Protein AF-A0AAP3ENH7-F1 (afdb_monomer)

Nearest PDB structures (foldseek):
  4hjh-assembly1_A  TM=8.269E-01  e=4.170E-05  Brucella melitensis bv. 1 str. 16M
  4hjh-assembly2_B  TM=7.745E-01  e=3.632E-05  Brucella melitensis bv. 1 str. 16M
  3pdk-assembly1_B  TM=6.570E-01  e=1.194E-02  Bacillus anthracis
  6cnp-assembly2_B  TM=3.788E-01  e=6.364E+00  Homo sapiens
  3ke2-assembly1_A  TM=3.765E-01  e=8.985E+00  Shewa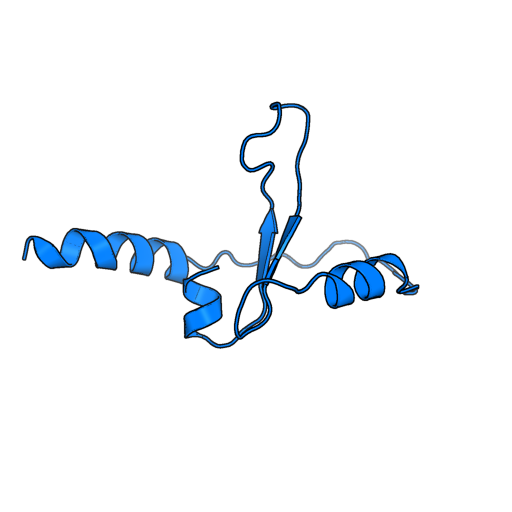nella amazonensis SB2B

Radius of gyration: 16.41 Å; Cα contacts (8 Å, |Δi|>4): 59; chains: 1; bounding box: 28×33×44 Å

Mean predicted aligned error: 4.05 Å

Solvent-accessible surface area (backbone atoms only — not comparable to full-atom values): 5103 Å² total; per-residue (Å²): 108,71,58,34,45,75,70,57,35,64,47,75,45,84,44,41,87,83,57,62,92,94,51,72,42,76,47,58,30,47,33,86,42,71,64,51,73,66,51,54,52,49,62,74,68,58,85,71,94,82,81,85,68,81,80,71,82,87,80,84,85,77,61,62,54,61,53,52,54,51,46,69,66,55,59,77,79,110

Organism: Escherichia coli (NCBI:txid562)

Foldseek 3Di:
DVVLLVVLHKDKDWAPDPDDPVDIDIFTAGNNGGDDPVSVVCVVPDDDDDDDDPPDDDDDDDCPVVVVVVCVVCVVVD

pLDDT: mean 94.98, std 4.75, range [61.94, 98.19]

Sequence (78 aa):
AYQSLQEKIPAIMVTGSHIPFDRNGLKFYHPDGEISKEDERQILQHESLFNITLPLPSLSVSQIASKNYIKRYTSLFK

Structure (mmCIF, N/CA/C/O backbone):
data_AF-A0AAP3ENH7-F1
#
_entry.id   AF-A0AAP3ENH7-F1
#
loop_
_atom_site.group_PDB
_atom_site.id
_atom_site.type_symbol
_atom_site.label_atom_id
_atom_site.label_alt_id
_atom_site.label_comp_id
_atom_site.label_asym_id
_atom_site.label_entity_id
_atom_site.label_seq_id
_atom_site.pdbx_PDB_ins_code
_atom_site.Cartn_x
_atom_site.Cartn_y
_atom_site.Cartn_z
_atom_site.occupancy
_atom_site.B_iso_or_equiv
_atom_site.auth_seq_id
_atom_site.auth_comp_id
_atom_site.auth_asym_id
_atom_site.auth_atom_id
_atom_site.pdbx_PDB_model_num
ATOM 1 N N . ALA A 1 1 ? -1.008 0.501 2.308 1.00 90.25 1 ALA A N 1
ATOM 2 C CA . ALA A 1 1 ? -0.552 -0.561 3.222 1.00 90.25 1 ALA A CA 1
ATOM 3 C C . ALA A 1 1 ? -1.388 -0.649 4.501 1.00 90.25 1 ALA A C 1
ATOM 5 O O . ALA A 1 1 ? -2.042 -1.652 4.700 1.00 90.25 1 ALA A O 1
ATOM 6 N N . TYR A 1 2 ? -1.438 0.369 5.372 1.00 96.12 2 TYR A N 1
ATOM 7 C CA . TYR A 1 2 ? -2.038 0.181 6.710 1.00 96.12 2 TYR A CA 1
ATOM 8 C C . TYR A 1 2 ? -3.481 -0.368 6.725 1.00 96.12 2 TYR A C 1
ATOM 10 O O . TYR A 1 2 ? -3.750 -1.316 7.453 1.00 96.12 2 TYR A O 1
ATOM 18 N N . GLN A 1 3 ? -4.389 0.169 5.899 1.00 97.38 3 GLN A N 1
ATOM 19 C CA . GLN A 1 3 ? -5.772 -0.329 5.839 1.00 97.38 3 GLN A CA 1
ATOM 20 C C . GLN A 1 3 ? -5.856 -1.813 5.454 1.00 97.38 3 GLN A C 1
ATOM 22 O O . GLN A 1 3 ? -6.614 -2.551 6.075 1.00 97.38 3 GLN A O 1
ATOM 27 N N . SER A 1 4 ? -5.078 -2.240 4.456 1.00 97.44 4 SER A N 1
ATOM 28 C CA . SER A 1 4 ? -5.090 -3.620 3.966 1.00 97.44 4 SER A CA 1
ATOM 29 C C . SER A 1 4 ? -4.482 -4.589 4.981 1.00 97.44 4 SER A C 1
ATOM 31 O O . SER A 1 4 ? -5.006 -5.679 5.171 1.00 97.44 4 SER A O 1
ATOM 33 N N . LEU A 1 5 ? -3.445 -4.158 5.710 1.00 97.12 5 LEU A N 1
ATOM 34 C CA . LEU A 1 5 ? -2.854 -4.927 6.812 1.00 97.12 5 LEU A CA 1
ATOM 35 C C . LEU A 1 5 ? -3.848 -5.154 7.962 1.00 97.12 5 LEU A C 1
ATOM 37 O O . LEU A 1 5 ? -3.856 -6.224 8.567 1.00 97.12 5 LEU A O 1
ATOM 41 N N . GLN A 1 6 ? -4.690 -4.160 8.269 1.00 97.00 6 GLN A N 1
ATOM 42 C CA . GLN A 1 6 ? -5.760 -4.307 9.265 1.00 97.00 6 GLN A CA 1
ATOM 43 C C . GLN A 1 6 ? -6.849 -5.278 8.791 1.00 97.00 6 GLN A C 1
ATOM 45 O O . GLN A 1 6 ? -7.345 -6.071 9.583 1.00 97.00 6 GLN A O 1
ATOM 50 N N . GLU A 1 7 ? -7.189 -5.244 7.501 1.00 97.31 7 GLU A N 1
ATOM 51 C CA . GLU A 1 7 ? -8.200 -6.121 6.891 1.00 97.31 7 GLU A CA 1
ATOM 52 C C . GLU A 1 7 ? -7.660 -7.508 6.508 1.00 97.31 7 GLU A C 1
ATOM 54 O O . GLU A 1 7 ? -8.431 -8.350 6.058 1.00 97.31 7 GLU A O 1
ATOM 59 N N . LYS A 1 8 ? -6.357 -7.766 6.699 1.00 97.81 8 LYS A N 1
ATOM 60 C CA . LYS A 1 8 ? -5.683 -9.010 6.292 1.00 97.81 8 LYS A CA 1
ATOM 61 C C . LYS A 1 8 ? -5.901 -9.344 4.812 1.00 97.81 8 LYS A C 1
ATOM 63 O O . LYS A 1 8 ? -6.120 -10.496 4.448 1.00 97.81 8 LYS A O 1
ATOM 68 N N . ILE A 1 9 ? -5.776 -8.333 3.954 1.00 97.31 9 ILE A N 1
ATOM 69 C CA . ILE A 1 9 ? -5.827 -8.479 2.494 1.00 97.31 9 ILE A CA 1
ATOM 70 C C . ILE A 1 9 ? -4.509 -8.011 1.856 1.00 97.31 9 ILE A C 1
ATOM 72 O O . ILE A 1 9 ? -3.885 -7.073 2.367 1.00 97.31 9 ILE A O 1
ATOM 76 N N . PRO A 1 10 ? -4.067 -8.631 0.745 1.00 97.94 10 PRO A N 1
ATOM 77 C CA . PRO A 1 10 ? -2.889 -8.171 0.021 1.00 97.94 10 PRO A CA 1
ATOM 78 C C . PRO A 1 10 ? -3.141 -6.796 -0.606 1.00 97.94 10 PRO A C 1
ATOM 80 O O . PRO A 1 10 ? -4.283 -6.407 -0.868 1.00 97.94 10 PRO A O 1
ATOM 83 N N . ALA A 1 11 ? -2.073 -6.048 -0.871 1.00 97.75 11 ALA A N 1
ATOM 84 C CA . ALA A 1 11 ? -2.186 -4.753 -1.529 1.00 97.75 11 ALA A CA 1
ATOM 85 C C . ALA A 1 11 ? -1.004 -4.444 -2.440 1.00 97.75 11 ALA A C 1
ATOM 87 O O . ALA A 1 11 ? 0.131 -4.845 -2.193 1.00 97.75 11 ALA A O 1
ATOM 88 N N . ILE A 1 12 ? -1.283 -3.638 -3.461 1.00 97.44 12 ILE A N 1
ATOM 89 C CA . ILE A 1 12 ? -0.282 -3.060 -4.352 1.00 97.44 12 ILE A CA 1
ATOM 90 C C . ILE A 1 12 ? -0.432 -1.544 -4.274 1.00 97.44 12 ILE A C 1
ATOM 92 O O . ILE A 1 12 ? -1.523 -1.006 -4.458 1.00 97.44 12 ILE A O 1
ATOM 96 N N . MET A 1 13 ? 0.656 -0.843 -3.977 1.00 96.94 13 MET A N 1
ATOM 97 C CA . MET A 1 13 ? 0.707 0.614 -3.994 1.00 96.94 13 MET A CA 1
ATOM 98 C C . MET A 1 13 ? 1.468 1.079 -5.232 1.00 96.94 13 MET A C 1
ATOM 100 O O . MET A 1 13 ? 2.647 0.770 -5.381 1.00 96.94 13 MET A O 1
ATOM 104 N N . VAL A 1 14 ? 0.806 1.854 -6.090 1.00 96.56 14 VAL A N 1
ATOM 105 C CA . VAL A 1 14 ? 1.433 2.501 -7.251 1.00 96.56 14 VAL A CA 1
ATOM 106 C C . VAL A 1 14 ? 2.109 3.787 -6.782 1.00 96.56 14 VAL A C 1
ATOM 108 O O . VAL A 1 14 ? 1.434 4.733 -6.375 1.00 96.56 14 VAL A O 1
ATOM 111 N N . THR A 1 15 ? 3.439 3.808 -6.752 1.00 96.44 15 THR A N 1
ATOM 112 C CA . THR A 1 15 ? 4.22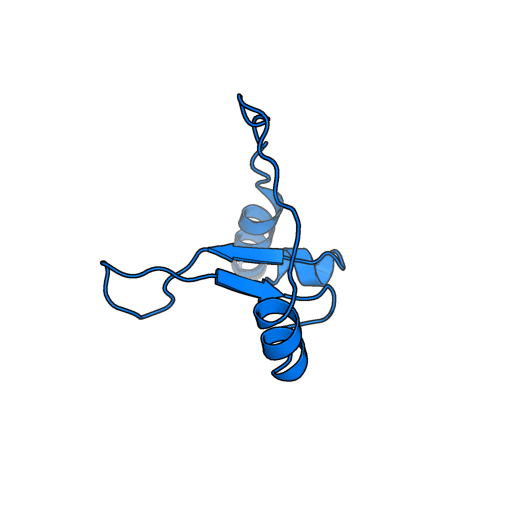0 4.951 -6.272 1.00 96.44 15 THR A CA 1
ATOM 113 C C . THR A 1 15 ? 5.684 4.873 -6.709 1.00 96.44 15 THR A C 1
ATOM 115 O O . THR A 1 15 ? 6.328 3.835 -6.578 1.00 96.44 15 THR A O 1
ATOM 118 N N . GLY A 1 16 ? 6.252 6.008 -7.128 1.00 95.62 16 GLY A N 1
ATOM 119 C CA . GLY A 1 16 ? 7.702 6.181 -7.279 1.00 95.62 16 GLY A CA 1
ATOM 120 C C . GLY A 1 16 ? 8.439 6.387 -5.946 1.00 95.62 16 GLY A C 1
ATOM 121 O O . GLY A 1 16 ? 9.665 6.405 -5.893 1.00 95.62 16 GLY A O 1
ATOM 122 N N . SER A 1 17 ? 7.719 6.518 -4.828 1.00 92.25 17 SER A N 1
ATOM 123 C CA . SER A 1 17 ? 8.284 6.863 -3.521 1.00 92.25 17 SER A CA 1
ATOM 124 C C . SER A 1 17 ? 9.015 8.217 -3.537 1.00 92.25 17 SER A C 1
ATOM 126 O O . SER A 1 17 ? 8.378 9.236 -3.308 1.00 92.25 17 SER A O 1
ATOM 128 N N . HIS A 1 18 ? 10.328 8.235 -3.781 1.00 96.62 18 HIS A N 1
ATOM 129 C CA . HIS A 1 18 ? 11.174 9.438 -3.805 1.00 96.62 18 HIS A CA 1
ATOM 130 C C . HIS A 1 18 ? 11.984 9.574 -5.108 1.00 96.62 18 HIS A C 1
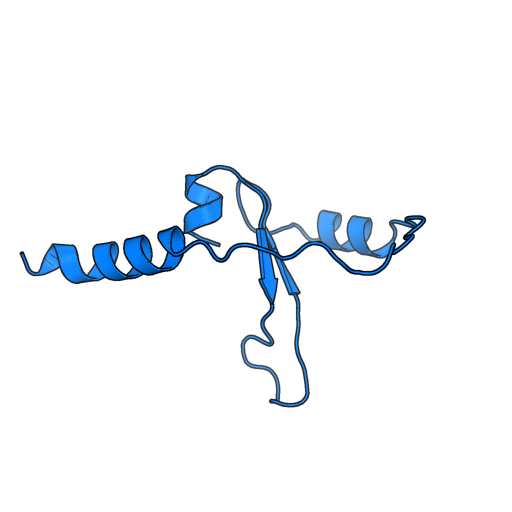ATOM 132 O O . HIS A 1 18 ? 12.832 10.458 -5.212 1.00 96.62 18 HIS A O 1
ATOM 138 N N . ILE A 1 19 ? 11.780 8.670 -6.073 1.00 95.38 19 ILE A N 1
ATOM 139 C CA . ILE A 1 19 ? 12.514 8.676 -7.343 1.00 95.38 19 ILE A CA 1
ATOM 140 C C . ILE A 1 19 ? 12.061 9.849 -8.237 1.00 95.38 19 ILE A C 1
ATOM 142 O O . ILE A 1 19 ? 11.014 10.446 -7.973 1.00 95.38 19 ILE A O 1
ATOM 146 N N . PRO A 1 20 ? 12.827 10.182 -9.295 1.00 97.75 20 PRO A N 1
ATOM 147 C CA . PRO A 1 20 ? 12.480 11.255 -10.225 1.00 97.75 20 PRO A CA 1
ATOM 148 C C . PRO A 1 20 ? 11.071 11.135 -10.828 1.00 97.75 20 PRO A C 1
ATOM 150 O O . PRO A 1 20 ? 10.526 10.039 -10.957 1.00 97.75 20 PRO A O 1
ATOM 153 N N . PHE A 1 21 ? 10.492 12.278 -11.210 1.00 96.06 21 PHE A N 1
ATOM 154 C CA . PHE A 1 21 ? 9.087 12.392 -11.633 1.00 96.06 21 PHE A CA 1
ATOM 155 C C . PHE A 1 21 ? 8.734 11.578 -12.889 1.00 96.06 21 PHE A C 1
ATOM 157 O O . PHE A 1 21 ? 7.565 11.285 -13.124 1.00 96.06 21 PHE A O 1
ATOM 164 N N . ASP A 1 22 ? 9.735 11.241 -13.699 1.00 97.25 22 ASP A N 1
ATOM 165 C CA . ASP A 1 22 ? 9.616 10.470 -14.936 1.00 97.25 22 ASP A CA 1
ATOM 166 C C . ASP A 1 22 ? 9.622 8.950 -14.694 1.00 97.25 22 ASP A C 1
ATOM 168 O O . ASP A 1 22 ? 9.537 8.167 -15.639 1.00 97.25 22 ASP A O 1
ATOM 172 N N . ARG A 1 23 ? 9.703 8.512 -13.431 1.00 97.38 23 ARG A N 1
ATOM 173 C CA . ARG A 1 23 ? 9.685 7.102 -13.038 1.00 97.38 23 ARG A CA 1
ATOM 174 C C . ARG A 1 23 ? 8.558 6.817 -12.052 1.00 97.38 23 ARG A C 1
ATOM 176 O O . ARG A 1 23 ? 8.156 7.654 -11.249 1.00 97.38 23 ARG A O 1
ATOM 183 N N . ASN A 1 24 ? 8.073 5.581 -12.084 1.00 97.31 24 ASN A N 1
ATOM 184 C CA . ASN A 1 24 ? 7.060 5.076 -11.164 1.00 97.31 24 ASN A CA 1
ATOM 185 C C . ASN A 1 24 ? 7.469 3.691 -10.641 1.00 97.31 24 ASN A C 1
ATOM 187 O O . ASN A 1 24 ? 8.491 3.140 -11.050 1.00 97.31 24 ASN A O 1
ATOM 191 N N . GLY A 1 25 ? 6.682 3.130 -9.732 1.00 96.38 25 GLY A N 1
ATOM 192 C CA . GLY A 1 25 ? 6.945 1.823 -9.153 1.00 96.38 25 GLY A CA 1
ATOM 193 C C . GLY A 1 25 ? 5.704 1.201 -8.535 1.00 96.38 25 GLY A C 1
ATOM 194 O O . GLY A 1 25 ? 4.661 1.840 -8.386 1.00 96.38 25 GLY A O 1
ATOM 195 N N . LEU A 1 26 ? 5.837 -0.070 -8.172 1.00 97.12 26 LEU A N 1
ATOM 196 C CA . LEU A 1 26 ? 4.841 -0.826 -7.428 1.00 97.12 26 LEU A CA 1
ATOM 197 C C . LEU A 1 26 ? 5.476 -1.290 -6.119 1.00 97.12 26 LEU A C 1
ATOM 199 O O . LEU A 1 26 ? 6.580 -1.830 -6.124 1.00 97.12 26 LEU A O 1
ATOM 203 N N . LYS A 1 27 ? 4.780 -1.091 -5.001 1.00 97.25 27 LYS A N 1
ATOM 204 C CA . LYS A 1 27 ? 5.121 -1.710 -3.714 1.00 97.25 27 LYS A CA 1
ATOM 205 C C . LYS A 1 27 ? 4.082 -2.772 -3.389 1.00 97.25 27 LYS A C 1
ATOM 207 O O . LYS A 1 27 ? 2.891 -2.458 -3.356 1.00 97.25 27 LYS A O 1
ATOM 212 N N . PHE A 1 28 ? 4.533 -3.996 -3.146 1.00 97.88 28 PHE A N 1
ATOM 213 C CA . PHE A 1 28 ? 3.679 -5.145 -2.861 1.00 97.88 28 PHE A CA 1
ATOM 214 C C . PHE A 1 28 ? 3.645 -5.426 -1.360 1.00 97.88 28 PHE A C 1
ATOM 216 O O . PHE A 1 28 ? 4.661 -5.327 -0.672 1.00 97.88 28 PHE A O 1
ATOM 223 N N . TYR A 1 29 ? 2.463 -5.782 -0.870 1.00 98.19 29 TYR A N 1
ATOM 224 C CA . TYR A 1 29 ? 2.215 -6.126 0.521 1.00 98.19 29 TYR A CA 1
ATOM 225 C C . TYR A 1 29 ? 1.412 -7.422 0.586 1.00 98.19 29 TYR A C 1
ATOM 227 O O . TYR A 1 29 ? 0.346 -7.524 -0.031 1.00 98.19 29 TYR A O 1
ATOM 235 N N . HIS A 1 30 ? 1.902 -8.372 1.374 1.00 97.81 30 HIS A N 1
ATOM 236 C CA . HIS A 1 30 ? 1.122 -9.503 1.859 1.00 97.81 30 HIS A CA 1
ATOM 237 C C . HIS A 1 30 ? 0.093 -9.035 2.908 1.00 97.81 30 HIS A C 1
ATOM 239 O O . HIS A 1 30 ? 0.202 -7.923 3.440 1.00 97.81 30 HIS A O 1
ATOM 245 N N . PRO A 1 31 ? -0.915 -9.863 3.244 1.00 97.75 31 PRO A N 1
ATOM 246 C CA . PRO A 1 31 ? -1.845 -9.599 4.349 1.00 97.75 31 PRO A CA 1
ATOM 247 C C . PRO A 1 31 ? -1.190 -9.285 5.703 1.00 97.75 31 PRO A C 1
ATOM 249 O O . PRO A 1 31 ? -1.826 -8.703 6.586 1.00 97.75 31 PRO A O 1
ATOM 252 N N . ASP A 1 32 ? 0.056 -9.706 5.899 1.00 96.38 32 ASP A N 1
ATOM 253 C CA . ASP A 1 32 ? 0.821 -9.588 7.135 1.00 96.38 32 ASP A CA 1
ATOM 254 C C . ASP A 1 32 ? 2.000 -8.605 7.064 1.00 96.38 32 ASP A C 1
ATOM 256 O O . ASP A 1 32 ? 2.509 -8.226 8.120 1.00 96.38 32 ASP A O 1
ATOM 260 N N . GLY A 1 33 ? 2.391 -8.106 5.887 1.00 96.81 33 GLY A N 1
ATOM 261 C CA . GLY A 1 33 ? 3.515 -7.176 5.797 1.00 96.81 33 GLY A CA 1
ATOM 262 C C . GLY A 1 33 ? 3.997 -6.852 4.388 1.00 96.81 33 GLY A C 1
ATOM 263 O O . GLY A 1 33 ? 3.298 -7.049 3.398 1.00 96.81 33 GLY A O 1
ATOM 264 N N . GLU A 1 34 ? 5.202 -6.289 4.311 1.00 97.62 34 GLU A N 1
ATOM 265 C CA . GLU A 1 34 ? 5.929 -6.134 3.047 1.00 97.62 34 GLU A CA 1
ATOM 266 C C . GLU A 1 34 ? 6.379 -7.497 2.521 1.00 97.62 34 GLU A C 1
ATOM 268 O O . GLU A 1 34 ? 6.643 -8.414 3.300 1.00 97.62 34 GLU A O 1
ATOM 273 N N . ILE A 1 35 ? 6.466 -7.623 1.197 1.00 97.69 35 ILE A N 1
ATOM 274 C CA . ILE A 1 35 ? 7.018 -8.826 0.577 1.00 97.69 35 ILE A CA 1
ATOM 275 C C . ILE A 1 35 ? 8.505 -8.995 0.929 1.00 97.69 35 ILE A C 1
ATOM 277 O O . ILE A 1 35 ? 9.240 -8.023 1.114 1.00 97.69 35 ILE A O 1
ATOM 281 N N . SER A 1 36 ? 8.957 -10.240 1.011 1.00 98.00 36 SER A N 1
ATOM 282 C CA . SER A 1 36 ? 10.358 -10.591 1.230 1.00 98.00 36 SER A CA 1
ATOM 283 C C . SER A 1 36 ? 11.177 -10.543 -0.067 1.00 98.00 36 SER A C 1
ATOM 285 O O . SER A 1 36 ? 10.647 -10.458 -1.175 1.00 98.00 36 SER A O 1
ATOM 287 N N . LYS A 1 37 ? 12.506 -10.671 0.049 1.00 97.38 37 LYS A N 1
ATOM 288 C CA . LYS A 1 37 ? 13.381 -10.829 -1.127 1.00 97.38 37 LYS A CA 1
ATOM 289 C C . LYS A 1 37 ? 13.130 -12.114 -1.905 1.00 97.38 37 LYS A C 1
ATOM 291 O O . LYS A 1 37 ? 13.336 -12.138 -3.115 1.00 97.38 37 LYS A O 1
ATOM 296 N N . GLU A 1 38 ? 12.675 -13.160 -1.227 1.00 97.94 38 GLU A N 1
ATOM 297 C CA . GLU A 1 38 ? 12.295 -14.393 -1.904 1.00 97.94 38 GLU A CA 1
ATOM 298 C C . GLU A 1 38 ? 11.006 -14.191 -2.708 1.00 97.94 38 GLU A C 1
ATOM 300 O O . GLU A 1 38 ? 10.954 -14.590 -3.866 1.00 97.94 38 GLU A O 1
ATOM 305 N N . ASP A 1 39 ? 10.016 -13.478 -2.163 1.00 97.62 39 ASP A N 1
ATOM 306 C CA . ASP A 1 39 ? 8.804 -13.112 -2.907 1.00 97.62 39 ASP A CA 1
ATOM 307 C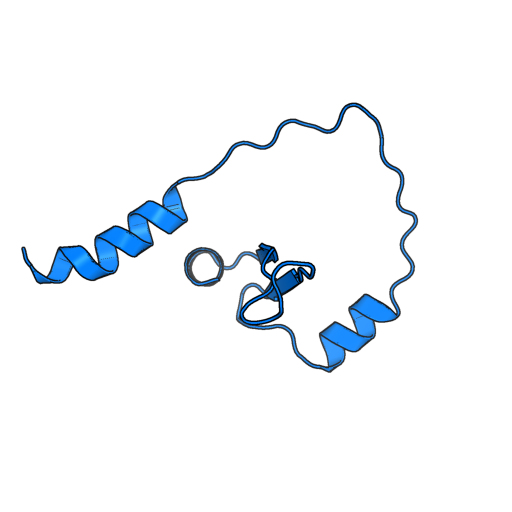 C . ASP A 1 39 ? 9.131 -12.286 -4.161 1.00 97.62 39 ASP A C 1
ATOM 309 O O . ASP A 1 39 ? 8.595 -12.562 -5.231 1.00 97.62 39 ASP A O 1
ATOM 313 N N . GLU A 1 40 ? 10.043 -11.306 -4.063 1.00 97.69 40 GLU A N 1
ATOM 314 C CA . GLU A 1 40 ? 10.507 -10.535 -5.229 1.00 97.69 40 GLU A CA 1
ATOM 315 C C . GLU A 1 40 ? 11.050 -11.461 -6.326 1.00 97.69 40 GLU A C 1
ATOM 317 O O . GLU A 1 40 ? 10.688 -11.329 -7.496 1.00 97.69 40 GLU A O 1
ATOM 322 N N . ARG A 1 41 ? 11.893 -12.429 -5.949 1.00 97.81 41 ARG A N 1
ATOM 323 C CA . ARG A 1 41 ? 12.469 -13.401 -6.882 1.00 97.81 41 ARG A CA 1
ATOM 324 C C . ARG A 1 41 ? 11.388 -14.266 -7.527 1.00 97.81 41 ARG A C 1
ATOM 326 O O . ARG A 1 41 ? 11.443 -14.492 -8.732 1.00 97.81 41 ARG A O 1
ATOM 333 N N . GLN A 1 42 ? 10.412 -14.723 -6.746 1.00 97.00 42 GLN A N 1
ATOM 334 C CA . GLN A 1 42 ? 9.303 -15.536 -7.244 1.00 97.00 42 GLN A CA 1
ATOM 335 C C . GLN A 1 42 ? 8.425 -14.752 -8.218 1.00 97.00 42 GLN A C 1
ATOM 337 O O . GLN A 1 42 ? 8.124 -15.255 -9.294 1.00 97.00 42 GLN A O 1
ATOM 342 N N . ILE A 1 43 ? 8.081 -13.501 -7.898 1.00 95.12 43 ILE A N 1
ATOM 343 C CA . ILE A 1 43 ? 7.315 -12.618 -8.790 1.00 95.12 43 ILE A CA 1
ATOM 344 C C . ILE A 1 43 ? 8.055 -12.421 -10.119 1.00 95.12 43 ILE A C 1
ATOM 346 O O . ILE A 1 43 ? 7.439 -12.505 -11.176 1.00 95.12 43 ILE A O 1
ATOM 350 N N . LEU A 1 44 ? 9.371 -12.189 -10.077 1.00 95.50 44 LEU A N 1
ATOM 351 C CA . LEU A 1 44 ? 10.186 -11.969 -11.278 1.00 95.50 44 LEU A CA 1
ATOM 352 C C . LEU A 1 44 ? 10.344 -13.217 -12.151 1.00 95.50 44 LEU A C 1
ATOM 354 O O . LEU A 1 44 ? 10.527 -13.092 -13.358 1.00 95.50 44 LEU A O 1
ATOM 358 N N . GLN A 1 45 ? 10.317 -14.405 -11.551 1.00 96.56 45 GLN A N 1
ATOM 359 C CA . GLN A 1 45 ? 10.457 -15.676 -12.265 1.00 96.56 45 GLN A CA 1
ATOM 360 C C . GLN A 1 45 ? 9.117 -16.282 -12.684 1.00 96.56 45 GLN A C 1
ATOM 362 O O . GLN A 1 45 ? 9.096 -17.275 -13.408 1.00 96.56 45 GLN A O 1
ATOM 367 N N . HIS A 1 46 ? 8.003 -15.722 -12.215 1.00 94.12 46 HIS A N 1
ATOM 368 C CA . HIS A 1 46 ? 6.689 -16.254 -12.511 1.00 94.12 46 HIS A CA 1
ATOM 369 C C . HIS A 1 46 ? 6.271 -15.908 -13.943 1.00 94.12 46 HIS A C 1
ATOM 371 O O . HIS A 1 46 ? 5.994 -14.754 -14.270 1.00 94.12 46 HIS A O 1
ATOM 377 N N . GLU A 1 47 ? 6.165 -16.929 -14.788 1.00 93.31 47 GLU A N 1
ATOM 378 C CA . GLU A 1 47 ? 5.556 -16.807 -16.108 1.00 93.31 47 GLU A CA 1
ATOM 379 C C . GLU A 1 47 ? 4.050 -17.056 -16.006 1.00 93.31 47 GLU A C 1
ATOM 381 O O . GLU A 1 47 ? 3.600 -18.131 -15.607 1.00 93.31 47 GLU A O 1
ATOM 386 N N . SER A 1 48 ? 3.259 -16.051 -16.378 1.00 87.06 48 SER A N 1
ATOM 387 C CA . SER A 1 48 ? 1.801 -16.137 -16.397 1.00 87.06 48 SER A CA 1
ATOM 388 C C . SER A 1 48 ? 1.278 -15.796 -17.784 1.00 87.06 48 SER A C 1
ATOM 390 O O . SER A 1 48 ? 1.639 -14.769 -18.363 1.00 87.06 48 SER A O 1
ATOM 392 N N . LEU A 1 49 ? 0.411 -16.658 -18.322 1.00 88.50 49 LEU A N 1
ATOM 393 C CA . LEU A 1 49 ? -0.342 -16.355 -19.535 1.00 88.50 49 LEU A CA 1
ATOM 394 C C . LEU A 1 49 ? -1.345 -15.246 -19.210 1.00 88.50 49 LEU A C 1
ATOM 396 O O . LEU A 1 49 ? -2.364 -15.481 -18.560 1.00 88.50 49 LEU A O 1
ATOM 400 N N . PHE A 1 50 ? -1.044 -14.029 -19.651 1.00 85.31 50 PHE A N 1
ATOM 401 C CA . PHE A 1 50 ? -1.875 -12.864 -19.388 1.00 85.31 50 PHE A CA 1
ATOM 402 C C . PHE A 1 50 ? -2.698 -12.495 -20.622 1.00 85.31 50 PHE A C 1
ATOM 404 O O . PHE A 1 50 ? -2.179 -11.948 -21.593 1.00 85.31 50 PHE A O 1
ATOM 411 N N . ASN A 1 51 ? -4.000 -12.772 -20.559 1.00 88.75 51 ASN A N 1
ATOM 412 C CA . ASN A 1 51 ? -4.957 -12.379 -21.588 1.00 88.75 51 ASN A CA 1
ATOM 413 C C . ASN A 1 51 ? -5.827 -11.236 -21.059 1.00 88.75 51 ASN A C 1
ATOM 415 O O . ASN A 1 51 ? -6.528 -11.393 -20.060 1.00 88.75 51 ASN A O 1
ATOM 419 N N . ILE A 1 52 ? -5.805 -10.092 -21.745 1.00 88.38 52 ILE A N 1
ATOM 420 C CA . ILE A 1 52 ? -6.721 -8.983 -21.472 1.00 88.38 52 ILE A CA 1
ATOM 421 C C . ILE A 1 52 ? -7.917 -9.082 -22.416 1.00 88.38 52 ILE A C 1
ATOM 423 O O . ILE A 1 52 ? -7.755 -9.055 -23.634 1.00 88.38 52 ILE A O 1
ATOM 427 N N . THR A 1 53 ? -9.119 -9.093 -21.844 1.00 90.25 53 THR A N 1
ATOM 428 C CA . THR A 1 53 ? -10.358 -8.839 -22.585 1.00 90.25 53 THR A CA 1
ATOM 429 C C . THR A 1 53 ? -10.759 -7.383 -22.393 1.00 90.25 53 THR A C 1
ATOM 431 O O . THR A 1 53 ? -10.855 -6.905 -21.262 1.00 90.25 53 THR A O 1
ATOM 434 N N . LEU A 1 54 ? -10.983 -6.673 -23.499 1.00 91.81 54 LEU A N 1
ATOM 435 C CA . LEU A 1 54 ? -11.442 -5.285 -23.494 1.00 91.81 54 LEU A CA 1
ATOM 436 C C . LEU A 1 54 ? -12.957 -5.211 -23.772 1.00 91.81 54 LEU A C 1
ATOM 438 O O . LEU A 1 54 ? -13.457 -6.011 -24.565 1.00 91.81 54 LEU A O 1
ATOM 442 N N . PRO A 1 55 ? -13.683 -4.244 -23.176 1.00 92.19 55 PRO A N 1
ATOM 443 C CA . PRO A 1 55 ? -13.187 -3.232 -22.241 1.00 92.19 55 PRO A CA 1
ATOM 444 C C . PRO A 1 55 ? -12.900 -3.818 -20.850 1.00 92.19 55 PRO A C 1
ATOM 446 O O . PRO A 1 55 ? -13.559 -4.757 -20.409 1.00 92.19 55 PRO A O 1
ATOM 449 N N . LEU A 1 56 ? -11.919 -3.244 -20.148 1.00 91.50 56 LEU A N 1
ATOM 450 C CA . LEU A 1 56 ? -11.652 -3.615 -18.758 1.00 91.50 56 LEU A CA 1
ATOM 451 C C . LEU A 1 56 ? -12.855 -3.255 -17.867 1.00 91.50 56 LEU A C 1
ATOM 453 O O . LEU A 1 56 ? -13.513 -2.236 -18.110 1.00 91.50 56 LEU A O 1
ATOM 457 N N . PRO A 1 57 ? -13.132 -4.042 -16.813 1.00 90.94 57 PRO A N 1
ATOM 458 C CA . PRO A 1 57 ? -14.170 -3.701 -15.852 1.00 90.94 57 PRO A CA 1
ATOM 459 C C . PRO A 1 57 ? -13.848 -2.373 -15.157 1.00 90.94 57 PRO A C 1
ATOM 461 O O . PRO A 1 57 ? -12.698 -2.080 -14.825 1.00 90.94 57 PRO A O 1
ATOM 464 N N . SER A 1 58 ? -14.879 -1.565 -14.908 1.00 92.94 58 SER A N 1
ATOM 465 C CA . SER A 1 58 ? -14.734 -0.355 -14.100 1.00 92.94 58 SER A CA 1
ATOM 466 C C . SER A 1 58 ? -14.477 -0.719 -12.638 1.00 92.94 58 SER A C 1
ATOM 468 O O . SER A 1 58 ? -15.185 -1.541 -12.060 1.00 92.94 58 SER A O 1
ATOM 470 N N . LEU A 1 59 ? -13.478 -0.084 -12.029 1.00 91.75 59 LEU A N 1
ATOM 471 C CA . LEU A 1 59 ? -13.147 -0.269 -10.618 1.00 91.75 59 LEU A CA 1
ATOM 472 C C . LEU A 1 59 ? -13.843 0.794 -9.760 1.00 91.75 59 LEU A C 1
ATOM 474 O O . LEU A 1 59 ? -13.836 1.979 -10.096 1.00 91.75 59 LEU A O 1
ATOM 478 N N . SER A 1 60 ? -14.405 0.388 -8.619 1.00 94.38 60 SER A N 1
ATOM 479 C CA . SER A 1 60 ? -14.956 1.308 -7.620 1.00 94.38 60 SER A CA 1
ATOM 480 C C . SER A 1 60 ? -13.883 1.728 -6.614 1.00 94.38 60 SER A C 1
ATOM 482 O O . SER A 1 60 ? -13.275 0.881 -5.958 1.00 94.38 60 SER A O 1
ATOM 484 N N . VAL A 1 61 ? -13.681 3.034 -6.435 1.00 94.56 61 VAL A N 1
ATOM 485 C CA . VAL A 1 61 ? -12.726 3.559 -5.448 1.00 94.56 61 VAL A CA 1
ATOM 486 C C . VAL A 1 61 ? -13.309 3.468 -4.035 1.00 94.56 61 VAL A C 1
ATOM 488 O O . VAL A 1 61 ? -14.349 4.058 -3.744 1.00 94.56 61 VAL A O 1
ATOM 491 N N . SER A 1 62 ? -12.606 2.786 -3.126 1.00 95.56 62 SER A N 1
ATOM 492 C CA . SER A 1 62 ? -12.946 2.769 -1.698 1.00 95.56 62 SER A CA 1
ATOM 493 C C . SER A 1 62 ? -12.293 3.934 -0.952 1.00 95.56 62 SER A C 1
ATOM 495 O O . SER A 1 62 ? -11.082 4.138 -1.014 1.00 95.56 62 SER A O 1
ATOM 497 N N . GLN A 1 63 ? -13.091 4.675 -0.182 1.00 97.38 63 GLN A N 1
ATOM 498 C CA . GLN A 1 63 ? -12.612 5.773 0.669 1.00 97.38 63 GLN A CA 1
ATOM 499 C C . GLN A 1 63 ? -12.251 5.329 2.097 1.00 97.38 63 GLN A C 1
ATOM 501 O O . GLN A 1 63 ? -11.931 6.166 2.937 1.00 97.38 63 GLN A O 1
ATOM 506 N N . ILE A 1 64 ? -12.336 4.033 2.416 1.00 97.00 64 ILE A N 1
ATOM 507 C CA . ILE A 1 64 ? -12.148 3.540 3.792 1.00 97.00 64 ILE A CA 1
ATOM 508 C C . ILE A 1 64 ? -10.743 3.880 4.301 1.00 97.00 64 ILE A C 1
ATOM 510 O O . ILE A 1 64 ? -10.600 4.460 5.377 1.00 97.00 64 ILE A O 1
ATOM 514 N N . ALA A 1 65 ? -9.713 3.607 3.494 1.00 96.19 65 ALA A N 1
ATOM 515 C CA . ALA A 1 65 ? -8.327 3.852 3.877 1.00 96.19 65 ALA A CA 1
ATOM 516 C C . ALA A 1 65 ? -8.048 5.335 4.181 1.00 96.19 65 ALA A C 1
ATOM 518 O O . ALA A 1 65 ? -7.395 5.644 5.177 1.00 96.19 65 ALA A O 1
ATOM 519 N N . SER A 1 66 ? -8.560 6.259 3.358 1.00 96.56 66 SER A N 1
ATOM 520 C CA . SER A 1 66 ? -8.360 7.699 3.565 1.00 96.56 66 SER A CA 1
ATOM 521 C C . SER A 1 66 ? -9.134 8.213 4.779 1.00 96.56 66 SER A C 1
ATOM 523 O O . SER A 1 66 ? -8.576 8.946 5.595 1.00 96.56 66 SER A O 1
ATOM 525 N N . LYS A 1 67 ? -10.386 7.774 4.961 1.00 97.69 67 LYS A N 1
ATOM 526 C CA . LYS A 1 67 ? -11.201 8.119 6.136 1.00 97.69 67 LYS A CA 1
ATOM 527 C C . LYS A 1 67 ? -10.548 7.645 7.432 1.00 97.69 67 LYS A C 1
ATOM 529 O O . LYS A 1 67 ? -10.419 8.432 8.367 1.00 97.69 67 LYS A O 1
ATOM 534 N N . ASN A 1 68 ? -10.093 6.394 7.481 1.00 97.12 68 ASN A N 1
ATOM 535 C CA . ASN A 1 68 ? -9.438 5.833 8.663 1.00 97.12 68 ASN A CA 1
ATOM 536 C C . ASN A 1 68 ? -8.086 6.496 8.941 1.00 97.12 68 ASN A C 1
ATOM 538 O O . ASN A 1 68 ? -7.771 6.770 10.100 1.00 97.12 68 ASN A O 1
ATOM 542 N N . TYR A 1 69 ? -7.323 6.831 7.896 1.00 96.38 69 TYR A N 1
ATOM 543 C CA . TYR A 1 69 ? -6.099 7.614 8.035 1.00 96.38 69 TYR A CA 1
ATOM 544 C C . TYR A 1 69 ? -6.373 8.973 8.692 1.00 96.38 69 TYR A C 1
ATOM 546 O O . TYR A 1 69 ? -5.761 9.281 9.710 1.00 96.38 69 TYR A O 1
ATOM 554 N N . ILE A 1 70 ? -7.334 9.753 8.182 1.00 96.62 70 ILE A N 1
ATOM 555 C CA . ILE A 1 70 ? -7.699 11.063 8.754 1.00 96.62 70 ILE A CA 1
ATOM 556 C C . ILE A 1 70 ? -8.211 10.909 10.191 1.00 96.62 70 ILE A C 1
ATOM 558 O O . ILE A 1 70 ? -7.797 11.648 11.088 1.00 96.62 70 ILE A O 1
ATOM 562 N N . LYS A 1 71 ? -9.094 9.931 10.434 1.00 96.56 71 LYS A N 1
ATOM 563 C CA . LYS A 1 71 ? -9.670 9.669 11.759 1.00 96.56 71 LYS A CA 1
ATOM 564 C C . LYS A 1 71 ? -8.584 9.408 12.802 1.00 96.56 71 LYS A C 1
ATOM 566 O O . LYS A 1 71 ? -8.677 9.956 13.892 1.00 96.56 71 LYS A O 1
ATOM 571 N N . ARG A 1 72 ? -7.548 8.637 12.457 1.00 95.31 72 ARG A N 1
ATOM 572 C CA . ARG A 1 72 ? -6.440 8.292 13.362 1.00 95.31 72 ARG A CA 1
ATOM 573 C C . ARG A 1 72 ? -5.716 9.514 13.933 1.00 95.31 72 ARG A C 1
ATOM 575 O O . ARG A 1 72 ? -5.312 9.478 15.087 1.00 95.31 72 ARG A O 1
ATOM 582 N N . TYR A 1 73 ? -5.543 10.575 13.144 1.00 94.88 73 TYR A N 1
ATOM 583 C CA . TYR A 1 73 ? -4.856 11.790 13.604 1.00 94.88 73 TYR A CA 1
ATOM 584 C C . TYR A 1 73 ? -5.812 12.810 14.219 1.00 94.88 73 TYR A C 1
ATOM 586 O O . TYR A 1 73 ? -5.438 13.530 15.136 1.00 94.88 73 TYR A O 1
ATOM 594 N N . THR A 1 74 ? -7.053 12.867 13.739 1.00 96.38 74 THR A N 1
ATOM 595 C CA . THR A 1 74 ? -8.044 13.837 14.229 1.00 96.38 74 THR A CA 1
ATOM 596 C C . THR A 1 74 ? -8.704 13.411 15.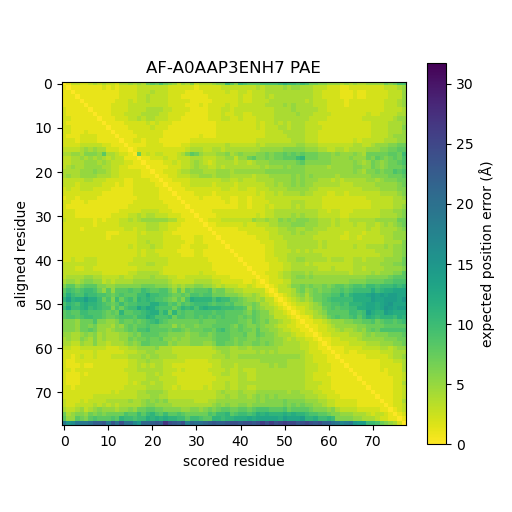540 1.00 96.38 74 THR A C 1
ATOM 598 O O . THR A 1 74 ? -9.164 14.269 16.287 1.00 96.38 74 THR A O 1
ATOM 601 N N . SER A 1 75 ? -8.738 12.113 15.864 1.00 94.50 75 SER A N 1
ATOM 602 C CA . SER A 1 75 ? -9.362 11.613 17.097 1.00 94.50 75 SER A CA 1
ATOM 603 C C . SER A 1 75 ? -8.652 12.040 18.380 1.00 94.50 75 SER A C 1
ATOM 605 O O . SER A 1 75 ? -9.251 11.936 19.440 1.00 94.50 75 SER A O 1
ATOM 607 N N . LEU A 1 76 ? -7.400 12.497 18.295 1.00 92.62 76 LEU A N 1
ATOM 608 C CA . LEU A 1 76 ? -6.614 12.957 19.446 1.00 92.62 76 LEU A CA 1
ATOM 609 C C . LEU A 1 76 ? -7.022 14.352 19.943 1.00 92.62 76 LEU A C 1
ATOM 611 O O . LEU A 1 76 ? -6.620 14.751 21.028 1.00 92.62 76 LEU A O 1
ATOM 615 N N . PHE A 1 77 ? -7.788 15.094 19.142 1.00 91.88 77 PHE A N 1
ATOM 616 C CA . PHE A 1 77 ? -8.190 16.477 19.416 1.00 91.88 77 PHE A CA 1
ATOM 617 C C . PHE A 1 77 ? -9.682 16.596 19.764 1.00 91.88 77 PHE A C 1
ATOM 619 O O . PHE A 1 77 ? -10.266 17.668 19.612 1.00 91.88 77 PHE A O 1
ATOM 626 N N . LYS A 1 78 ? -10.308 15.482 20.153 1.00 61.94 78 LYS A N 1
ATOM 627 C CA . LYS A 1 78 ? -11.706 15.408 20.582 1.00 61.94 78 LYS A CA 1
ATOM 628 C C . LYS A 1 78 ? -11.804 15.104 22.065 1.00 61.94 78 LYS A C 1
ATOM 630 O O . LYS A 1 78 ? -10.928 14.360 22.554 1.00 61.94 78 LYS A O 1
#

InterPro domains:
  IPR005844 Alpha-D-phosphohexomutase, alpha/beta/alpha domain I [PF02878] (11-45)
  IPR016055 Alpha-D-phosphohexomutase, alpha/beta/alpha I/II/III [SSF53738] (9-73)
  IPR016066 Alpha-D-phosphohexomutase, conserved site [PS00710] (11-20)

Secondary structure (DSSP, 8-state):
-HHHHHHT--EEEE--TTS-TT---EEEEETTEEPPHHHHHHHHH------PPSSPPPPPPP-HHHHHHHHHHHGGG-

=== Feature glossary ===
Key to the feature types in this record:

pLDDT. pLDDT is the predicted lDDT-Cα score: AlphaFold's confidence that the local environment of each residue (all inter-atomic distances within 15 Å) is correctly placed. It is a per-residue number between 0 and 100, with higher meaning more reliable.

Radius of gyration, Cα contacts, bounding box. The geometric summary reports three shape descriptors. Rg (radius of gyration) measures how spread out the Cα atoms are about their centre of mass; compact globular proteins have small Rg, elongated or unfolded ones large. Cα contacts (<8 Å, |i−j|>4) count long-range residue pairs in spatial proximity — high for tightly packed folds, near zero for rods or random coil. The bounding-box extents give the protein's footprint along x, y, z in Å.

Backbone torsions (φ/ψ). Backbone dihedral angles. Every residue except chain termini has a φ (preceding-C → N →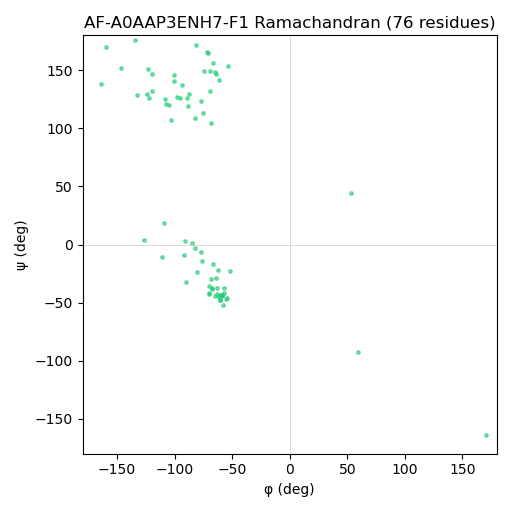 Cα → C) and a ψ (N → Cα → C → next-N). They are reported in degrees following the IUPAC sign convention. Secondary structure is essentially a statement about which (φ, ψ) basin each residue occupies.

Contact-map, Ramachandran, and PAE plots. Plot images: a contact map (which residues are close in 3D, as an N×N binary image), a Ramachandran scatter (backbone torsion angles, revealing secondary-structure composition at a glance), and — for AlphaFold structures — a PAE heatmap (pairwise prediction confidence).

Predicted aligned error. Predicted Aligned Error (PAE) is an AlphaFold confidence matrix: entry (i, j) is the expected error in the position of residue j, in ångströms, when the prediction is superimposed on the true structure at residue i. Low PAE within a block of residues means that block is internally rigid and well-predicted; high PAE between two blocks means their relative placement is uncertain even if each block individually is confident.

Secondary structure (3-state, P-SEA). Three-state secondary structure (P-SEA) collapses the eight DSSP classes into helix (a), strand (b), and coil (c). P-SEA assigns these from Cα geometry alone — distances and angles — without requiring backbone oxygens, so it works on any Cα trace.

Solvent-accessible surface area. Solvent-accessible surface area (SASA) is the area in Å² traced out by the centre of a 1.4 Å probe sphere (a water molecule) rolled over the protein's van der Waals surface (Shrake–Rupley / Lee–Richards construction). Buried residues have near-zero SASA; fully exposed residues can exceed 200 Å². The total SASA scales roughly with the number of surface residues.

Foldseek 3Di. The Foldseek 3Di string encodes local tertiary geometry as a 20-letter alphabet — one character per residue — derive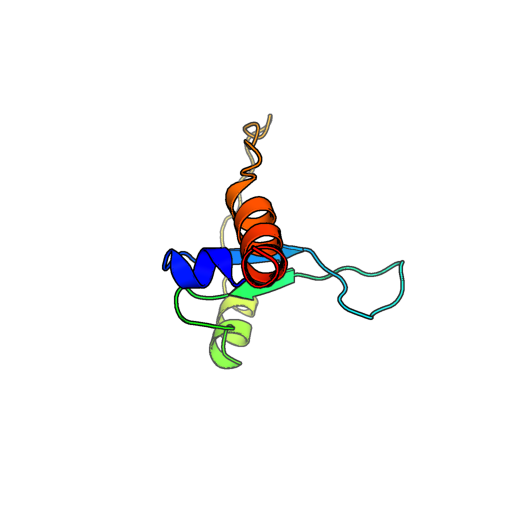d from the relative positions of nearby Cα atoms. Unlike the amino-acid sequence, 3Di is a direct function of the 3D structure, so two proteins with the same fold have similar 3Di strings even at low sequence identity.

B-factor. For experimental (PDB) structures, the B-factor (temperature factor) quantifies the positional spread of each atom in the crystal — a combination of thermal vibration and static disorder — in units of Å². High B-factors mark flexible loops or poorly resolved regions; low B-factors mark the rigid, well-ordered core.

mmCIF coordinates. The mmCIF block holds the 3D Cartesian coordinates of each backbone atom (N, Cα, C, O) in ångströms. mmCIF is the PDB's canonical archive format — a tagged-loop text representation of the atomic model.

InterPro / GO / CATH / organism. Functional annotations link the protein to curated databases. InterPro entries identify conserved domains and families by matching the sequence against member-database signatures (Pfam, PROSITE, CDD, …). Gene Ontology (GO) terms describe molecular function, biological process, and cellular component in a controlled vocabulary. CATH places the structure in a hierarchical fold classification (Class/Architecture/Topology/Homologous-superfamily). The organism is the source species.

Rendered structure images. Structure images are PyMOL renders from six orthogonal camera d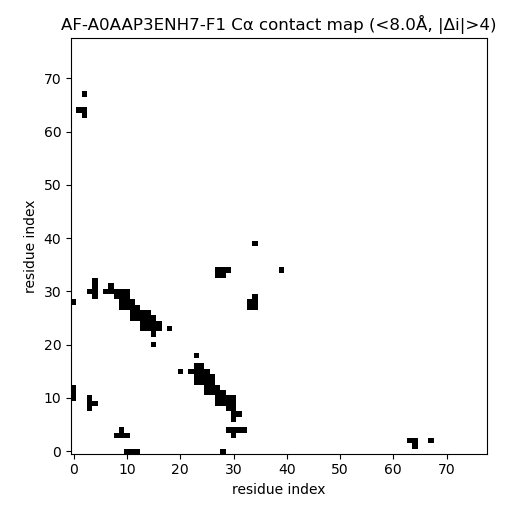irections. Cartoon representation draws helices as coils and strands as arrows; sticks shows the backbone as bonds; surf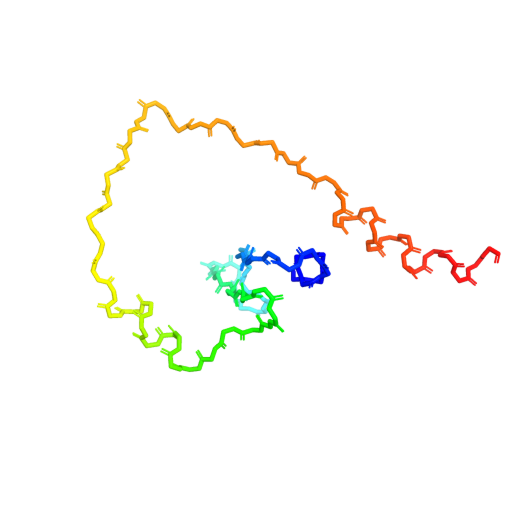ace shows the solvent-excluded envelope. Rainbow coloring maps sequence position to hue (blue→red, N→C); chain coloring assigns a distinct color per polypeptide.

Sequence. This is the polypeptide sequence — one letter per residue, N-terminus first. Length ranges from a few dozen residues for small domains to over a thousand for large multi-domain proteins.

Secondary structure (8-state, DSSP). The SS8 string is DSSP's per-residue secondary-structure call. α-helix (H) means an i→i+4 H-bond ladder; β-strand (E) means the residue participates in a β-sheet; 3₁₀ (G) and π (I) are tighter and wider helices; T/S are turns/bends; '-' is loop.

Nearest PDB structures. Structural nearest neighbors (via Foldseek easy-search vs the PDB). Reported per hit: target PDB id, E-value, and alignment TM-score. A TM-score above ~0.5 is the conventional threshold for 'same fold'.